Protein AF-A0A1H9CXR2-F1 (afdb_monomer_lite)

Organism: NCBI:txid1299341

Secondary structure (DSSP, 8-state):
-PPPPPPPP--SEEEEEETTEEEEEEEE-HHHHHHHHHHPPPTTSS-HHHHHHHHHHHHHHHHHHHTSGGGTTT--S-----TTS--HHHHHHHHHHHHHHHHHHTT---SSS----

InterPro domains:
  IPR046144 Protein of unknown function DUF6146 [PF19643] (17-112)

Radius of gyration: 13.78 Å; chains: 1; bounding box: 34×26×32 Å

pLDDT: mean 86.5, std 11.04, range [44.84, 97.06]

Foldseek 3Di:
DDFAADDQDDDLWDWDQDPVDRDIDTHRHPVLRVVCNVDPDTPPPDDQVRLLVVLVQLLVLLQVQCPPPVNCVLRPDRDPDDSPDCRDDVVSSSSSSVSLCSCVVVVHDSDDDHRDD

Sequence (117 aa):
MATENPEKMTSDTIRIANEELEYEVVIIDAGFTSWYNAYAKPRGYYSQSYLESRNRIWVTEWNARSRNPQYSDLYQLPIDYQFDINYGYEVNYMLYYYLVYFQLTNKQQLGGFTARI

Structure (mmCIF, N/C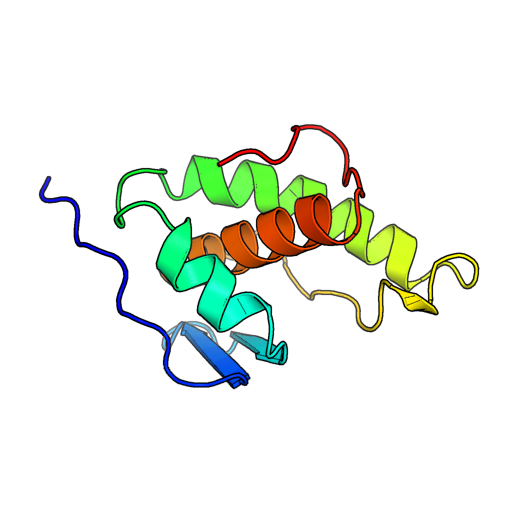A/C/O backbone):
data_AF-A0A1H9CXR2-F1
#
_entry.id   AF-A0A1H9CXR2-F1
#
loop_
_atom_site.group_PDB
_atom_site.id
_atom_site.type_symbol
_atom_site.label_atom_id
_atom_site.label_alt_id
_atom_site.label_comp_id
_atom_site.label_asym_id
_atom_site.label_entity_id
_atom_site.label_seq_id
_atom_site.pdbx_PDB_ins_code
_atom_site.Cartn_x
_atom_site.Cartn_y
_atom_site.Cartn_z
_atom_site.occupancy
_atom_site.B_iso_or_equiv
_atom_site.auth_seq_id
_atom_site.auth_comp_id
_atom_site.auth_asym_id
_atom_site.auth_atom_id
_atom_site.pdbx_PDB_model_num
ATOM 1 N N . MET A 1 1 ? -18.757 6.323 14.770 1.00 44.84 1 MET A N 1
ATOM 2 C CA . MET A 1 1 ? -18.321 4.956 14.417 1.00 44.84 1 MET A CA 1
ATOM 3 C C . MET A 1 1 ? -17.093 4.654 15.254 1.00 44.84 1 MET A C 1
ATOM 5 O O . MET A 1 1 ? -16.221 5.511 15.314 1.00 44.84 1 MET A O 1
ATOM 9 N N . ALA A 1 2 ? -17.085 3.543 15.991 1.00 51.16 2 ALA A N 1
ATOM 10 C CA . ALA A 1 2 ? -15.961 3.176 16.849 1.00 51.16 2 ALA A CA 1
ATOM 11 C C . ALA A 1 2 ? -14.788 2.717 15.974 1.00 51.16 2 ALA A C 1
ATOM 13 O O . ALA A 1 2 ? -14.972 1.890 15.087 1.00 51.16 2 ALA A O 1
ATOM 14 N N . THR A 1 3 ? -13.611 3.298 16.179 1.00 55.16 3 THR A N 1
ATOM 15 C CA . THR A 1 3 ? -12.372 2.846 15.541 1.00 55.16 3 THR A CA 1
ATOM 16 C C . THR A 1 3 ? -11.821 1.677 16.341 1.00 55.16 3 THR A C 1
ATOM 18 O O . THR A 1 3 ? -11.497 1.847 17.519 1.00 55.16 3 THR A O 1
ATOM 21 N N . GLU A 1 4 ? -11.719 0.506 15.726 1.00 74.56 4 GLU A N 1
ATOM 22 C CA . GLU A 1 4 ? -11.175 -0.686 16.375 1.00 74.56 4 GLU A CA 1
ATOM 23 C C . GLU A 1 4 ? -9.658 -0.708 16.232 1.00 74.56 4 GLU A C 1
ATOM 25 O O . GLU A 1 4 ? -9.108 -0.425 15.165 1.00 74.56 4 GLU A O 1
ATOM 30 N N . ASN A 1 5 ? -8.952 -1.003 17.320 1.00 74.69 5 ASN A N 1
ATOM 31 C CA . ASN A 1 5 ? -7.498 -1.073 17.273 1.00 74.69 5 ASN A CA 1
ATOM 32 C C . ASN A 1 5 ? -7.062 -2.236 16.363 1.00 74.69 5 ASN A C 1
ATOM 34 O O . ASN A 1 5 ? -7.769 -3.243 16.317 1.00 74.69 5 ASN A O 1
ATOM 38 N N . PRO A 1 6 ? -5.921 -2.144 15.652 1.00 76.12 6 PRO A N 1
ATOM 39 C CA . PRO A 1 6 ? -5.439 -3.269 14.872 1.00 76.12 6 PRO A CA 1
ATOM 40 C C . PRO A 1 6 ? -5.246 -4.492 15.751 1.00 76.12 6 PRO A C 1
ATOM 42 O O . PRO A 1 6 ? -4.613 -4.390 16.807 1.00 76.12 6 PRO A O 1
ATOM 45 N N . GLU A 1 7 ? -5.741 -5.647 15.306 1.00 78.25 7 GLU A N 1
ATOM 46 C CA . GLU A 1 7 ? -5.327 -6.901 15.920 1.00 78.25 7 GLU A CA 1
ATOM 47 C C . GLU A 1 7 ? -3.813 -7.052 15.782 1.00 78.25 7 GLU A C 1
ATOM 49 O O . GLU A 1 7 ? -3.232 -6.783 14.723 1.00 78.25 7 GLU A O 1
ATOM 54 N N . LYS A 1 8 ? -3.170 -7.449 16.884 1.00 79.75 8 LYS A N 1
ATOM 55 C CA . LYS A 1 8 ? -1.732 -7.690 16.884 1.00 79.75 8 LYS A CA 1
ATOM 56 C C . LYS A 1 8 ? -1.433 -8.928 16.059 1.00 79.75 8 LYS A C 1
ATOM 58 O O . LYS A 1 8 ? -1.936 -10.011 16.339 1.00 79.75 8 LYS A O 1
ATOM 63 N N . MET A 1 9 ? -0.541 -8.762 15.099 1.00 81.25 9 MET A N 1
ATOM 64 C CA . MET A 1 9 ? -0.043 -9.848 14.273 1.00 81.25 9 MET A CA 1
ATOM 65 C C . MET A 1 9 ? 1.014 -10.638 15.039 1.00 81.25 9 MET A C 1
ATOM 67 O O . MET A 1 9 ? 1.898 -10.051 15.667 1.00 81.25 9 MET A O 1
ATOM 71 N N . THR A 1 10 ? 0.915 -11.964 14.994 1.00 79.81 10 THR A N 1
ATOM 72 C CA . THR A 1 10 ? 1.786 -12.893 15.737 1.00 79.81 10 THR A CA 1
ATOM 73 C C . THR A 1 10 ? 2.515 -13.893 14.838 1.00 79.81 10 THR A C 1
ATOM 75 O O . THR A 1 10 ? 3.311 -14.682 15.337 1.00 79.81 10 THR A O 1
ATOM 78 N N . SER A 1 11 ? 2.259 -13.857 13.527 1.00 77.94 11 SER A N 1
ATOM 79 C CA . SER A 1 11 ? 2.811 -14.777 12.531 1.00 77.94 11 SER A CA 1
ATOM 80 C C . SER A 1 11 ? 3.506 -13.999 11.419 1.00 77.94 11 SER A C 1
ATOM 82 O O . SER A 1 11 ? 3.002 -12.962 10.994 1.00 77.94 11 SER A O 1
ATOM 84 N N . ASP A 1 12 ? 4.627 -14.517 10.921 1.00 77.75 12 ASP A N 1
ATOM 85 C CA . ASP A 1 12 ? 5.347 -13.967 9.761 1.00 77.75 12 ASP A CA 1
ATOM 86 C C . ASP A 1 12 ? 4.658 -14.310 8.433 1.00 77.75 12 ASP A C 1
ATOM 88 O O . ASP A 1 12 ? 4.951 -13.711 7.402 1.00 77.75 12 ASP A O 1
ATOM 92 N N . THR A 1 13 ? 3.740 -15.282 8.459 1.00 80.00 13 THR A N 1
ATOM 93 C CA . THR A 1 13 ? 2.813 -15.575 7.363 1.00 80.00 13 THR A CA 1
ATOM 94 C C . THR A 1 13 ? 1.425 -15.094 7.741 1.00 80.00 13 THR A C 1
ATOM 96 O O . THR A 1 13 ? 0.831 -15.577 8.709 1.00 80.00 13 THR A O 1
ATOM 99 N N . ILE A 1 14 ? 0.898 -14.161 6.967 1.00 75.19 14 ILE A N 1
ATOM 100 C CA . ILE A 1 14 ? -0.413 -13.569 7.178 1.00 75.19 14 ILE A CA 1
ATOM 101 C C . ILE A 1 14 ? -1.268 -13.947 5.985 1.00 75.19 14 ILE A C 1
ATOM 103 O O . ILE A 1 14 ? -0.933 -13.605 4.854 1.00 75.19 14 ILE A O 1
ATOM 107 N N . ARG A 1 15 ? -2.372 -14.638 6.261 1.00 74.56 15 ARG A N 1
ATOM 108 C CA . ARG A 1 15 ? -3.390 -14.984 5.272 1.00 74.56 15 ARG A CA 1
ATOM 109 C C . ARG A 1 15 ? -4.618 -14.138 5.561 1.00 74.56 15 ARG A C 1
ATOM 111 O O . ARG A 1 15 ? -5.178 -14.241 6.649 1.00 74.56 15 ARG A O 1
ATOM 118 N N . ILE A 1 16 ? -5.008 -13.297 4.612 1.00 68.75 16 ILE A N 1
ATOM 119 C CA . ILE A 1 16 ? -6.271 -12.562 4.673 1.00 68.75 16 ILE A CA 1
ATOM 120 C C . ILE A 1 16 ? -7.120 -13.043 3.515 1.00 68.75 16 ILE A C 1
ATOM 122 O O . ILE A 1 16 ? -6.787 -12.794 2.357 1.00 68.75 16 ILE A O 1
ATOM 126 N N . ALA A 1 17 ? -8.195 -13.742 3.844 1.00 62.78 17 ALA A N 1
ATOM 127 C CA . ALA A 1 17 ? -9.197 -14.163 2.886 1.00 62.78 17 ALA A CA 1
ATOM 128 C C . ALA A 1 17 ? -10.458 -13.323 3.083 1.00 62.78 17 ALA A C 1
ATOM 130 O O . ALA A 1 17 ? -10.794 -12.939 4.205 1.00 62.78 17 ALA A O 1
ATOM 131 N N . ASN A 1 18 ? -11.154 -13.046 1.988 1.00 66.75 18 ASN A N 1
ATOM 132 C CA . ASN A 1 18 ? -12.555 -12.671 2.059 1.00 66.75 18 ASN A CA 1
ATOM 133 C C . ASN A 1 18 ? -13.361 -13.971 1.929 1.00 66.75 18 ASN A C 1
ATOM 135 O O . AS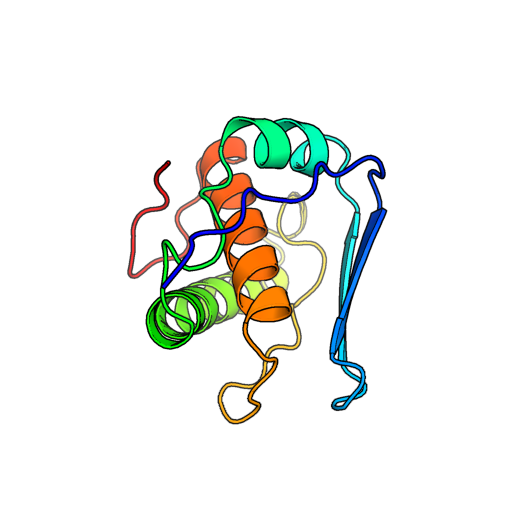N A 1 18 ? -13.264 -14.643 0.918 1.00 66.75 18 ASN A O 1
ATOM 139 N N . GLU A 1 19 ? -14.123 -14.376 2.942 1.00 60.81 19 GLU A N 1
ATOM 140 C CA . GLU A 1 19 ? -14.831 -15.668 2.890 1.00 60.81 19 GLU A CA 1
ATOM 141 C C . GLU A 1 19 ? -15.893 -15.735 1.772 1.00 60.81 19 GLU A C 1
ATOM 143 O O . GLU A 1 19 ? -16.255 -16.826 1.338 1.00 60.81 19 GLU A O 1
ATOM 148 N N . GLU A 1 20 ? -16.362 -14.586 1.266 1.00 65.38 20 GLU A N 1
ATOM 149 C CA . GLU A 1 20 ? -17.343 -14.503 0.172 1.00 65.38 20 GLU A CA 1
ATOM 150 C C . GLU A 1 20 ? -16.709 -14.540 -1.225 1.00 65.38 20 GLU A C 1
ATOM 152 O O . GLU A 1 20 ? -17.381 -14.833 -2.214 1.00 65.38 20 GLU A O 1
ATOM 157 N N . LEU A 1 21 ? -15.421 -14.220 -1.325 1.00 58.06 21 LEU A N 1
ATOM 158 C CA . LEU A 1 21 ? -14.689 -14.118 -2.579 1.00 58.06 21 LEU A CA 1
ATOM 159 C C . LEU A 1 21 ? -13.423 -14.943 -2.405 1.00 58.06 21 LEU A C 1
ATOM 161 O O . LEU A 1 21 ? -12.578 -14.531 -1.628 1.00 58.06 21 LEU A O 1
ATOM 165 N N . GLU A 1 22 ? -13.270 -16.060 -3.120 1.00 64.00 22 GLU A N 1
ATOM 166 C CA . GLU A 1 22 ? -12.191 -17.073 -2.996 1.00 64.00 22 GLU A CA 1
ATOM 167 C C . GLU A 1 22 ? -10.729 -16.559 -3.150 1.00 64.00 22 GLU A C 1
ATOM 169 O O . GLU A 1 22 ? -9.803 -17.327 -3.407 1.00 64.00 22 GLU A O 1
ATOM 174 N N . TYR A 1 23 ? -10.489 -15.259 -3.012 1.00 64.19 23 TYR A N 1
ATOM 175 C CA . TYR A 1 23 ? -9.208 -14.587 -3.069 1.00 64.19 23 TYR A CA 1
ATOM 176 C C . TYR A 1 23 ? -8.560 -14.460 -1.692 1.00 64.19 23 TYR A C 1
ATOM 178 O O . TYR A 1 23 ? -9.168 -14.058 -0.696 1.00 64.19 23 TYR A O 1
ATOM 186 N N . GLU A 1 24 ? -7.262 -14.732 -1.685 1.00 66.75 24 GLU A N 1
ATOM 187 C CA . GLU A 1 24 ? -6.415 -14.728 -0.507 1.00 66.75 24 GLU A CA 1
ATOM 188 C C . GLU A 1 24 ? -5.200 -13.833 -0.744 1.00 66.75 24 GLU A C 1
ATOM 190 O O . GLU A 1 24 ? -4.508 -13.949 -1.757 1.00 66.75 24 GLU A O 1
ATOM 195 N N . VAL A 1 25 ? -4.909 -12.956 0.215 1.00 70.12 25 VAL A N 1
ATOM 196 C CA . VAL A 1 25 ? -3.621 -12.270 0.297 1.00 70.12 25 VAL A CA 1
ATOM 197 C C . VAL A 1 25 ? -2.748 -13.027 1.283 1.00 70.12 25 VAL A C 1
ATOM 199 O O . VAL A 1 25 ? -3.057 -13.079 2.475 1.00 70.12 25 VAL A O 1
ATOM 202 N N . VAL A 1 26 ? -1.645 -13.584 0.781 1.00 76.62 26 VAL A N 1
ATOM 203 C CA . VAL A 1 26 ? -0.599 -14.204 1.599 1.00 76.62 26 VAL A CA 1
ATOM 204 C C . VAL A 1 26 ? 0.609 -13.291 1.630 1.00 76.62 26 VAL A C 1
ATOM 206 O O . VAL A 1 26 ? 1.257 -13.068 0.610 1.00 76.62 26 VAL A O 1
ATOM 209 N N . ILE A 1 27 ? 0.924 -12.776 2.810 1.00 78.56 27 ILE A N 1
ATOM 210 C CA . ILE A 1 27 ? 2.144 -12.009 3.049 1.00 78.56 27 ILE A CA 1
ATOM 211 C C . ILE A 1 27 ? 3.075 -12.884 3.876 1.00 78.56 27 ILE A C 1
ATOM 213 O O . ILE A 1 27 ? 2.696 -13.312 4.962 1.00 78.56 27 ILE A O 1
ATOM 217 N N . ILE A 1 28 ? 4.277 -13.146 3.364 1.00 77.12 28 ILE A N 1
ATOM 218 C CA . ILE A 1 28 ? 5.332 -13.882 4.069 1.00 77.12 28 ILE A CA 1
ATOM 219 C C . ILE A 1 28 ? 6.508 -12.927 4.237 1.00 77.12 28 ILE A C 1
ATOM 221 O O . ILE A 1 28 ? 7.327 -12.780 3.332 1.00 77.12 28 ILE A O 1
ATOM 225 N N . ASP A 1 29 ? 6.557 -12.233 5.370 1.00 79.12 29 ASP A N 1
ATOM 226 C CA . ASP A 1 29 ? 7.607 -11.258 5.662 1.00 79.12 29 ASP A CA 1
ATOM 227 C C . ASP A 1 29 ? 7.759 -11.064 7.179 1.00 79.12 29 ASP A C 1
ATOM 229 O O . ASP A 1 29 ? 6.891 -10.496 7.846 1.00 79.12 29 ASP A O 1
ATOM 233 N N . ALA A 1 30 ? 8.891 -11.518 7.726 1.00 79.69 30 ALA A N 1
ATOM 234 C CA . ALA A 1 30 ? 9.176 -11.447 9.161 1.00 79.69 30 ALA A CA 1
ATOM 235 C C . ALA A 1 30 ? 9.334 -10.005 9.686 1.00 79.69 30 ALA A C 1
ATOM 237 O O . ALA A 1 30 ? 9.129 -9.728 10.871 1.00 79.69 30 ALA A O 1
ATOM 238 N N . GLY A 1 31 ? 9.690 -9.056 8.816 1.00 88.88 31 GLY A N 1
ATOM 239 C CA . GLY A 1 31 ? 9.784 -7.644 9.171 1.00 88.88 31 GLY A CA 1
ATOM 240 C C . GLY A 1 31 ? 8.421 -6.955 9.189 1.00 88.88 31 GLY A C 1
ATOM 241 O O . GLY A 1 31 ? 8.200 -6.048 10.001 1.00 88.88 31 GLY A O 1
ATOM 242 N N . PHE A 1 32 ? 7.494 -7.401 8.338 1.00 92.19 32 PHE A N 1
ATOM 243 C CA . PHE A 1 32 ? 6.179 -6.784 8.206 1.00 92.19 32 PHE A CA 1
ATOM 244 C C . PHE A 1 32 ? 5.360 -6.870 9.494 1.00 92.19 32 PHE A C 1
ATOM 246 O O . PHE A 1 32 ? 4.820 -5.857 9.924 1.00 92.19 32 PHE A O 1
ATOM 253 N N . THR A 1 33 ? 5.316 -8.026 10.157 1.00 90.12 33 THR A N 1
ATOM 254 C CA . THR A 1 33 ? 4.520 -8.235 11.380 1.00 90.12 33 THR A CA 1
ATOM 255 C C . THR A 1 33 ? 4.880 -7.252 12.495 1.00 90.12 33 THR A C 1
ATOM 257 O O . THR A 1 33 ? 4.012 -6.584 13.065 1.00 90.12 33 THR A O 1
ATOM 260 N N . SER A 1 34 ? 6.176 -7.097 12.775 1.00 90.88 34 SER A N 1
ATOM 261 C CA . SER A 1 34 ? 6.655 -6.151 13.790 1.00 90.88 34 SER A CA 1
ATOM 262 C C . SER A 1 34 ? 6.394 -4.699 13.390 1.00 90.88 34 SER A C 1
ATOM 264 O O . SER A 1 34 ? 5.951 -3.899 14.215 1.00 90.88 34 SER A O 1
ATOM 266 N N . TRP A 1 35 ? 6.634 -4.356 12.121 1.00 94.00 35 TRP A N 1
ATOM 267 C CA . TRP A 1 35 ? 6.394 -3.011 11.606 1.00 94.00 35 TRP A CA 1
ATOM 268 C C . TRP A 1 35 ? 4.903 -2.650 11.653 1.00 94.00 35 TRP A C 1
ATOM 270 O O . TRP A 1 35 ? 4.522 -1.593 12.152 1.00 94.00 35 TRP A O 1
ATOM 280 N N . TYR A 1 36 ? 4.037 -3.556 11.215 1.00 93.56 36 TYR A N 1
ATOM 281 C CA . TYR A 1 36 ? 2.596 -3.373 11.224 1.00 93.56 36 TYR A CA 1
ATOM 282 C C . TYR A 1 36 ? 2.090 -3.090 12.640 1.00 93.56 36 TYR A C 1
ATOM 284 O O . TYR A 1 36 ? 1.412 -2.089 12.860 1.00 93.56 36 TYR A O 1
ATOM 292 N N . ASN A 1 37 ? 2.494 -3.899 13.621 1.00 91.12 37 ASN A N 1
ATOM 293 C CA . ASN A 1 37 ? 2.092 -3.713 15.016 1.00 91.12 37 ASN A CA 1
ATOM 294 C C . ASN A 1 37 ? 2.515 -2.350 15.599 1.00 91.12 37 ASN A C 1
ATOM 296 O O . ASN A 1 37 ? 1.894 -1.878 16.550 1.00 91.12 37 ASN A O 1
ATOM 300 N N . ALA A 1 38 ? 3.563 -1.726 15.052 1.00 92.56 38 ALA A N 1
ATOM 301 C CA . ALA A 1 38 ? 4.064 -0.429 15.496 1.00 92.56 38 ALA A CA 1
ATOM 302 C C . ALA A 1 38 ? 3.400 0.765 14.785 1.00 92.56 38 ALA A C 1
ATOM 304 O O . ALA A 1 38 ? 3.245 1.824 15.395 1.00 92.56 38 ALA A O 1
ATOM 305 N N . TYR A 1 39 ? 3.022 0.620 13.509 1.00 94.38 39 TYR A N 1
ATOM 306 C CA . TYR A 1 39 ? 2.633 1.753 12.654 1.00 94.38 39 TYR A CA 1
ATOM 307 C C . TYR A 1 39 ? 1.199 1.692 12.108 1.00 94.38 39 TYR A C 1
ATOM 309 O O . TYR A 1 39 ? 0.688 2.707 11.619 1.00 94.38 39 TYR A O 1
ATOM 317 N N . ALA A 1 40 ? 0.532 0.538 12.183 1.00 93.75 40 ALA A N 1
ATOM 318 C CA . ALA A 1 40 ? -0.841 0.378 11.725 1.00 93.75 40 ALA A CA 1
ATOM 319 C C . ALA A 1 40 ? -1.795 1.304 12.496 1.00 93.75 40 ALA A C 1
ATOM 321 O O . ALA A 1 40 ? -1.775 1.375 13.725 1.00 93.75 40 ALA A O 1
ATOM 322 N N . LYS A 1 41 ? -2.641 2.036 11.767 1.00 94.88 41 LYS A N 1
ATOM 323 C CA . LYS A 1 41 ? -3.681 2.879 12.367 1.00 94.88 41 LYS A CA 1
ATOM 324 C C . LYS A 1 41 ? -4.893 2.014 12.710 1.00 94.88 41 LYS A C 1
ATOM 326 O O . LYS A 1 41 ? -5.111 1.007 12.056 1.00 94.88 41 LYS A O 1
ATOM 331 N N . PRO A 1 42 ? -5.730 2.406 13.677 1.00 93.62 42 PRO A N 1
ATOM 332 C CA . PRO A 1 42 ? -6.993 1.720 13.930 1.00 93.62 42 PRO A CA 1
ATOM 333 C C . PRO A 1 42 ? -7.829 1.516 12.659 1.00 93.62 42 PRO A C 1
ATOM 335 O O . PRO A 1 42 ? -7.830 2.359 11.754 1.00 93.62 42 PRO A O 1
ATOM 338 N N . ARG A 1 43 ? -8.575 0.410 12.606 1.00 90.94 43 ARG A N 1
ATOM 339 C CA . ARG A 1 43 ? -9.589 0.185 11.575 1.00 90.94 43 ARG A CA 1
ATOM 340 C C . ARG A 1 43 ? -10.580 1.347 11.575 1.00 90.94 43 ARG A C 1
ATOM 342 O O . ARG A 1 43 ? -10.871 1.957 12.605 1.00 90.94 43 ARG A O 1
ATOM 349 N N . GLY A 1 44 ? -11.057 1.688 10.385 1.00 91.94 44 GLY A N 1
ATOM 350 C CA . GLY A 1 44 ? -11.903 2.855 10.148 1.00 91.94 44 GLY A CA 1
ATOM 351 C C . GLY A 1 44 ? -11.151 4.188 10.059 1.00 91.94 44 GLY A C 1
ATOM 352 O O . GLY A 1 44 ? -11.766 5.178 9.675 1.00 91.94 44 GLY A O 1
ATOM 353 N N . TYR A 1 45 ? -9.840 4.241 10.346 1.00 95.06 45 TYR A N 1
ATOM 354 C CA . TYR A 1 45 ? -9.047 5.465 10.148 1.00 95.06 45 TYR A CA 1
ATOM 355 C C . TYR A 1 45 ? -8.998 5.876 8.669 1.00 95.06 45 TYR A C 1
ATOM 357 O O . TYR A 1 45 ? -9.210 7.036 8.321 1.00 95.06 45 TYR A O 1
ATOM 365 N N . TYR A 1 46 ? -8.751 4.904 7.791 1.00 95.81 46 TYR A N 1
ATOM 366 C CA . TYR A 1 46 ? -8.897 5.056 6.348 1.00 95.81 46 TYR A CA 1
ATOM 367 C C . TYR A 1 46 ? -10.197 4.403 5.897 1.00 95.81 46 TYR A C 1
ATOM 369 O O . TYR A 1 46 ? -10.532 3.323 6.382 1.00 95.81 46 TYR A O 1
ATOM 377 N N . SER A 1 47 ? -10.907 5.034 4.958 1.00 96.69 47 SER A N 1
ATOM 378 C CA . SER A 1 47 ? -12.069 4.427 4.303 1.00 96.69 47 SER A CA 1
ATOM 379 C C . SER A 1 47 ? -11.632 3.370 3.285 1.00 96.69 47 SER A C 1
ATOM 381 O O . SER A 1 47 ? -10.522 3.431 2.757 1.00 96.69 47 SER A O 1
ATOM 383 N N . GLN A 1 48 ? -12.518 2.430 2.949 1.00 94.56 48 GLN A N 1
ATOM 384 C CA . GLN A 1 48 ? -12.231 1.423 1.921 1.00 94.56 48 GLN A CA 1
ATOM 385 C C . GLN A 1 48 ? -11.825 2.070 0.584 1.00 94.56 48 GLN A C 1
ATOM 387 O O . GLN A 1 48 ? -10.761 1.771 0.055 1.00 94.56 48 GLN A O 1
ATOM 392 N N . SER A 1 49 ? -12.605 3.044 0.104 1.00 95.75 49 SER A N 1
ATOM 393 C CA . SER A 1 49 ? -12.303 3.787 -1.134 1.00 95.75 49 SER A CA 1
ATOM 394 C C . SER A 1 49 ? -10.922 4.464 -1.135 1.00 95.75 49 SER A C 1
ATOM 396 O O . SER A 1 49 ? -10.251 4.520 -2.168 1.00 95.75 49 SER A O 1
ATOM 398 N N . TYR A 1 50 ? -10.461 4.959 0.021 1.00 96.75 50 TYR A N 1
ATOM 399 C CA . TYR A 1 50 ? -9.128 5.542 0.174 1.00 96.75 50 TYR A CA 1
ATOM 400 C C . TYR A 1 50 ? -8.029 4.491 -0.023 1.00 96.75 50 TYR A C 1
ATOM 402 O O . TYR A 1 50 ? -7.010 4.786 -0.660 1.00 96.75 50 TYR A O 1
ATOM 410 N N . LEU A 1 51 ? -8.229 3.300 0.550 1.00 96.56 51 LEU A N 1
ATOM 411 C CA . LEU A 1 51 ? -7.294 2.178 0.480 1.00 96.56 51 LEU A CA 1
ATOM 412 C C . LEU A 1 51 ? -7.238 1.633 -0.949 1.00 96.56 51 LEU A C 1
ATOM 414 O O . LEU A 1 51 ? -6.159 1.572 -1.532 1.00 96.56 51 LEU A O 1
ATOM 418 N N . GLU A 1 52 ? -8.396 1.363 -1.555 1.00 95.69 52 GLU A N 1
ATOM 419 C CA . GLU A 1 52 ? -8.518 0.894 -2.940 1.00 95.69 52 GLU A CA 1
ATOM 420 C C . GLU A 1 52 ? -7.831 1.841 -3.923 1.00 95.69 52 GLU A C 1
ATOM 422 O O . GLU A 1 52 ? -7.030 1.409 -4.748 1.00 95.69 52 GLU A O 1
ATOM 427 N N . SER A 1 53 ? -8.072 3.150 -3.802 1.00 96.06 53 SER A N 1
ATOM 428 C CA . SER A 1 53 ? -7.472 4.145 -4.701 1.00 96.06 53 SER A CA 1
ATOM 429 C C . SER A 1 53 ? -5.939 4.098 -4.698 1.00 96.06 53 SER A C 1
ATOM 431 O O . SER A 1 53 ? -5.315 4.345 -5.728 1.00 96.06 53 SER A O 1
ATOM 433 N N . ARG A 1 54 ? -5.317 3.774 -3.558 1.00 97.00 54 ARG A N 1
ATOM 434 C CA . ARG A 1 54 ? -3.854 3.653 -3.437 1.00 97.00 54 ARG A CA 1
ATOM 435 C C . ARG A 1 54 ? -3.360 2.294 -3.880 1.00 97.00 54 ARG A C 1
ATOM 437 O O . ARG A 1 54 ? -2.420 2.231 -4.667 1.00 97.00 54 ARG A O 1
ATOM 444 N N . ASN A 1 55 ? -4.026 1.237 -3.423 1.00 96.06 55 ASN A N 1
ATOM 445 C CA . ASN A 1 55 ? -3.700 -0.134 -3.784 1.00 96.06 55 ASN A CA 1
ATOM 446 C C . ASN A 1 55 ? -3.700 -0.298 -5.302 1.00 96.06 55 ASN A C 1
ATOM 448 O O . ASN A 1 55 ? -2.725 -0.801 -5.837 1.00 96.06 55 ASN A O 1
ATOM 452 N N . ARG A 1 56 ? -4.701 0.234 -6.016 1.00 95.81 56 ARG A N 1
ATOM 453 C CA . ARG A 1 56 ? -4.757 0.188 -7.488 1.00 95.81 56 ARG A CA 1
ATOM 454 C C . ARG A 1 56 ? -3.490 0.739 -8.148 1.00 95.81 56 ARG A C 1
ATOM 456 O O . ARG A 1 56 ? -2.903 0.076 -9.002 1.00 95.81 56 ARG A O 1
ATOM 463 N N . ILE A 1 57 ? -3.044 1.929 -7.740 1.00 96.69 57 ILE A N 1
ATOM 464 C CA . ILE A 1 57 ? -1.845 2.565 -8.309 1.00 96.69 57 ILE A CA 1
ATOM 465 C C . ILE A 1 57 ? -0.593 1.761 -7.950 1.00 96.69 57 ILE A C 1
ATOM 467 O O . ILE A 1 57 ? 0.199 1.414 -8.824 1.00 96.69 57 ILE A O 1
ATOM 471 N N . TRP A 1 58 ? -0.429 1.433 -6.672 1.00 97.06 58 TRP A N 1
ATOM 472 C CA . TRP A 1 58 ? 0.779 0.786 -6.175 1.00 97.06 58 TRP A CA 1
ATOM 473 C C . TRP A 1 58 ? 0.930 -0.662 -6.647 1.00 97.06 58 TRP A C 1
ATOM 475 O O . TRP A 1 58 ? 2.037 -1.061 -6.992 1.00 97.06 58 TRP A O 1
ATOM 485 N N . VAL A 1 59 ? -0.162 -1.425 -6.733 1.00 95.44 59 VAL A N 1
ATOM 486 C CA . VAL A 1 59 ? -0.192 -2.766 -7.339 1.00 95.44 59 VAL A CA 1
ATOM 487 C C . VAL A 1 59 ? 0.175 -2.683 -8.816 1.00 95.44 59 VAL A C 1
ATOM 489 O O . VAL A 1 59 ? 0.952 -3.507 -9.289 1.00 95.44 59 VAL A O 1
ATOM 492 N N . THR A 1 60 ? -0.347 -1.699 -9.557 1.00 95.56 60 THR A N 1
ATOM 493 C CA . THR A 1 60 ? -0.018 -1.543 -10.985 1.00 95.56 60 THR A CA 1
ATOM 494 C C . THR A 1 60 ? 1.488 -1.394 -11.181 1.00 95.56 60 THR A C 1
ATOM 496 O O . THR A 1 60 ? 2.084 -2.118 -11.981 1.00 95.56 60 THR A O 1
ATOM 499 N N . GLU A 1 61 ? 2.109 -0.497 -10.413 1.00 95.75 61 GLU A N 1
ATOM 500 C CA . GLU A 1 61 ? 3.548 -0.247 -10.483 1.00 95.75 61 GLU A CA 1
ATOM 501 C C . GLU A 1 61 ? 4.366 -1.437 -9.963 1.00 95.75 61 GLU A C 1
ATOM 503 O O . GLU A 1 61 ? 5.343 -1.836 -10.596 1.00 95.75 61 GLU A O 1
ATOM 508 N N . TRP A 1 62 ? 3.946 -2.060 -8.857 1.00 95.00 62 TRP A N 1
ATOM 509 C CA . TRP A 1 62 ? 4.545 -3.298 -8.353 1.00 95.00 62 TRP A CA 1
ATOM 510 C C . TRP A 1 62 ? 4.574 -4.373 -9.437 1.00 95.00 62 TRP A C 1
ATOM 512 O O . TRP A 1 62 ? 5.622 -4.940 -9.738 1.00 95.00 62 TRP A O 1
ATOM 522 N N . ASN A 1 63 ? 3.430 -4.620 -10.075 1.00 93.62 63 ASN A N 1
ATOM 523 C CA . ASN A 1 63 ? 3.287 -5.635 -11.107 1.00 93.62 63 ASN A CA 1
ATOM 524 C C . ASN A 1 63 ? 4.136 -5.304 -12.337 1.00 93.62 63 ASN A C 1
ATOM 526 O O . ASN A 1 63 ? 4.750 -6.203 -12.912 1.00 93.62 63 ASN A O 1
ATOM 530 N N . ALA A 1 64 ? 4.221 -4.029 -12.726 1.00 93.88 64 ALA A N 1
ATOM 531 C CA . ALA A 1 64 ? 5.118 -3.589 -13.789 1.00 93.88 64 ALA A CA 1
ATOM 532 C C . ALA A 1 64 ? 6.591 -3.891 -13.460 1.00 93.88 64 ALA A C 1
ATOM 534 O O . ALA A 1 64 ? 7.306 -4.409 -14.318 1.00 93.88 64 ALA A O 1
ATOM 535 N N . ARG A 1 65 ? 7.022 -3.644 -12.216 1.00 94.06 65 ARG A N 1
ATOM 536 C CA . ARG A 1 65 ? 8.398 -3.902 -11.759 1.00 94.06 65 ARG A CA 1
ATOM 537 C C . ARG A 1 65 ? 8.705 -5.383 -11.568 1.00 94.06 65 ARG A C 1
ATOM 539 O O . ARG A 1 65 ? 9.772 -5.809 -11.983 1.00 94.06 65 ARG A O 1
ATOM 546 N N . SER A 1 66 ? 7.768 -6.177 -11.051 1.00 91.25 66 SER A N 1
ATOM 547 C CA . SER A 1 66 ? 7.930 -7.635 -10.888 1.00 91.25 66 SER A CA 1
ATOM 548 C C . SER A 1 66 ? 8.200 -8.362 -12.209 1.00 91.25 66 SER A C 1
ATOM 550 O O . SER A 1 66 ? 8.907 -9.362 -12.248 1.00 91.25 66 SER A O 1
ATOM 552 N N . ARG A 1 67 ? 7.677 -7.832 -13.323 1.00 91.12 67 ARG A N 1
ATOM 553 C CA . ARG A 1 67 ? 7.907 -8.368 -14.672 1.00 91.12 67 ARG A CA 1
ATOM 554 C C . ARG A 1 67 ? 9.183 -7.848 -15.325 1.00 91.12 67 ARG A C 1
ATOM 556 O O . ARG A 1 67 ? 9.536 -8.311 -16.406 1.00 91.12 67 ARG A O 1
ATOM 563 N N . ASN A 1 68 ? 9.846 -6.871 -14.716 1.00 90.44 68 ASN A N 1
ATOM 564 C CA . ASN A 1 68 ? 11.079 -6.308 -15.231 1.00 90.44 68 ASN A CA 1
ATOM 565 C C . ASN A 1 68 ? 12.275 -6.980 -14.528 1.00 90.44 68 ASN A C 1
ATOM 567 O O . ASN A 1 68 ? 12.462 -6.777 -13.326 1.00 90.44 68 ASN A O 1
ATOM 571 N N . PRO A 1 69 ? 13.125 -7.721 -15.264 1.00 86.38 69 PRO A N 1
ATOM 572 C CA . PRO A 1 69 ? 14.279 -8.417 -14.693 1.00 86.38 69 PRO A CA 1
ATOM 573 C C . PRO A 1 69 ? 15.260 -7.515 -13.935 1.00 86.38 69 PRO A C 1
ATOM 575 O O . PRO A 1 69 ? 15.986 -7.995 -13.079 1.00 86.38 69 PRO A O 1
ATOM 578 N N . GLN A 1 70 ? 15.288 -6.208 -14.211 1.00 87.75 70 GLN A N 1
ATOM 579 C CA . GLN A 1 70 ? 16.145 -5.268 -13.484 1.00 87.75 70 GLN A CA 1
ATOM 580 C C . GLN A 1 70 ? 15.743 -5.104 -12.007 1.00 87.75 70 GLN A C 1
ATOM 582 O O . GLN A 1 70 ? 16.555 -4.663 -11.196 1.00 87.75 70 GLN A O 1
ATOM 587 N N . TYR A 1 71 ? 14.498 -5.433 -11.657 1.00 84.00 71 TYR A N 1
ATOM 588 C CA . TYR A 1 71 ? 13.942 -5.255 -10.316 1.00 84.00 71 TYR A CA 1
ATOM 589 C C . TYR A 1 71 ? 13.567 -6.587 -9.641 1.00 84.00 71 TYR A C 1
ATOM 591 O O . TYR A 1 71 ? 12.958 -6.571 -8.569 1.00 84.00 71 TYR A O 1
ATOM 599 N N . SER A 1 72 ? 13.932 -7.733 -10.226 1.00 76.75 72 SER A N 1
ATOM 600 C CA . SER A 1 72 ? 13.514 -9.066 -9.756 1.00 76.75 72 SER A CA 1
ATOM 601 C C . SER A 1 72 ? 13.896 -9.369 -8.306 1.00 76.75 72 SER A C 1
ATOM 603 O O . SER A 1 72 ? 13.209 -10.136 -7.640 1.00 76.75 72 SER A O 1
ATOM 605 N N . ASP A 1 73 ? 14.962 -8.746 -7.801 1.00 81.94 73 ASP A N 1
ATOM 606 C CA . ASP A 1 73 ? 15.484 -9.004 -6.455 1.00 81.94 73 ASP A CA 1
ATOM 607 C C . ASP A 1 73 ? 14.556 -8.475 -5.348 1.00 81.94 73 ASP A C 1
ATOM 609 O O . ASP A 1 73 ? 14.539 -9.010 -4.241 1.00 81.94 73 ASP A O 1
ATOM 613 N N . LEU A 1 74 ? 13.777 -7.424 -5.643 1.00 85.50 74 LEU A N 1
ATOM 614 C CA . LEU A 1 74 ? 12.860 -6.786 -4.690 1.00 85.50 74 LEU A CA 1
ATOM 615 C C . LEU A 1 74 ? 11.390 -7.132 -4.954 1.00 85.50 74 LEU A C 1
ATOM 617 O O . LEU A 1 74 ? 10.595 -7.165 -4.018 1.00 85.50 74 LEU A O 1
ATOM 621 N N . TYR A 1 75 ? 11.019 -7.370 -6.213 1.00 87.19 75 TYR A N 1
ATOM 622 C CA . TYR A 1 75 ? 9.636 -7.610 -6.628 1.00 87.19 75 TYR A CA 1
ATOM 623 C C . TYR A 1 75 ? 9.493 -9.062 -7.081 1.00 87.19 75 TYR A C 1
ATOM 625 O O . TYR A 1 75 ? 9.672 -9.371 -8.255 1.00 87.19 75 TYR A O 1
ATOM 633 N N . GLN A 1 76 ? 9.188 -9.953 -6.135 1.00 78.12 76 GLN A N 1
ATOM 634 C CA . GLN A 1 76 ? 9.216 -11.398 -6.381 1.00 78.12 76 GLN A CA 1
ATOM 635 C C . GLN A 1 76 ? 8.046 -11.881 -7.245 1.00 78.12 76 GLN A C 1
ATOM 637 O O . GLN A 1 76 ? 8.250 -12.448 -8.315 1.00 78.12 76 GLN A O 1
ATOM 642 N N . LEU A 1 77 ? 6.815 -11.674 -6.771 1.00 84.75 77 LEU A N 1
ATOM 643 C CA . LEU A 1 77 ? 5.604 -12.175 -7.418 1.00 84.75 77 LEU A CA 1
ATOM 644 C C . LEU A 1 77 ? 4.636 -11.029 -7.720 1.00 84.75 77 LEU A C 1
ATOM 646 O O . LEU A 1 77 ? 4.523 -10.098 -6.914 1.00 84.75 77 LEU A O 1
ATOM 650 N N . PRO A 1 78 ? 3.932 -11.075 -8.865 1.00 88.12 78 PRO A N 1
ATOM 651 C CA . PRO A 1 78 ? 2.855 -10.141 -9.133 1.00 88.12 78 PRO A CA 1
ATOM 652 C C . PRO A 1 78 ? 1.700 -10.361 -8.148 1.00 88.12 78 PRO A C 1
ATOM 654 O O . PRO A 1 78 ? 1.444 -11.473 -7.692 1.00 88.12 78 PRO A O 1
ATOM 657 N N . ILE A 1 79 ? 0.989 -9.281 -7.854 1.00 90.06 79 ILE A N 1
ATOM 658 C CA . ILE A 1 79 ? -0.202 -9.254 -7.012 1.00 90.06 79 ILE A CA 1
ATOM 659 C C . ILE A 1 79 ? -1.417 -9.298 -7.941 1.00 90.06 79 ILE A C 1
ATOM 661 O O . ILE A 1 79 ? -1.624 -8.373 -8.733 1.00 90.06 79 ILE A O 1
ATOM 665 N N . ASP A 1 80 ? -2.217 -10.358 -7.851 1.00 89.38 80 ASP A N 1
ATOM 666 C CA . ASP A 1 80 ? -3.467 -10.475 -8.605 1.00 89.38 80 ASP A CA 1
ATOM 667 C C . ASP A 1 80 ? -4.582 -9.684 -7.909 1.00 89.38 80 ASP A C 1
ATOM 669 O O . ASP A 1 80 ? -5.297 -10.184 -7.044 1.00 89.38 80 ASP A O 1
ATOM 673 N N . TYR A 1 81 ? -4.667 -8.397 -8.235 1.00 90.31 81 TYR A N 1
ATOM 674 C CA . TYR A 1 81 ? -5.651 -7.477 -7.676 1.00 90.31 81 TYR A CA 1
ATOM 675 C C . TYR A 1 81 ? -6.435 -6.823 -8.815 1.00 90.31 81 TYR A C 1
ATOM 677 O O . TYR A 1 81 ? -5.920 -5.972 -9.546 1.00 90.31 81 TYR A O 1
ATOM 685 N N . GLN A 1 82 ? -7.689 -7.241 -8.960 1.00 89.69 82 GLN A N 1
ATOM 686 C CA . GLN A 1 82 ? -8.611 -6.806 -10.002 1.00 89.69 82 GLN A CA 1
ATOM 687 C C . GLN A 1 82 ? -9.427 -5.604 -9.522 1.00 89.69 82 GLN A C 1
ATOM 689 O O . GLN A 1 82 ? -9.968 -5.587 -8.420 1.00 89.69 82 GLN A O 1
ATOM 694 N N . PHE A 1 83 ? -9.502 -4.549 -10.332 1.00 87.94 83 PHE A N 1
ATOM 695 C CA . PHE A 1 83 ? -10.048 -3.263 -9.878 1.00 87.94 83 PHE A CA 1
ATOM 696 C C . PHE A 1 83 ? -11.576 -3.237 -9.772 1.00 87.94 83 PHE A C 1
ATOM 698 O O . PHE A 1 83 ? -12.125 -2.348 -9.124 1.00 87.94 83 PHE A O 1
ATOM 705 N N . ASP A 1 84 ? -12.248 -4.178 -10.419 1.00 89.38 84 ASP A N 1
ATOM 706 C CA . ASP A 1 8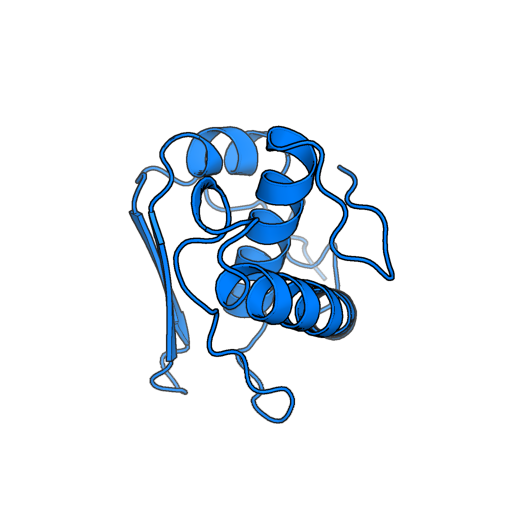4 ? -13.693 -4.383 -10.421 1.00 89.38 84 ASP A CA 1
ATOM 707 C C . ASP A 1 84 ? -14.174 -5.316 -9.298 1.00 89.38 84 ASP A C 1
ATOM 709 O O . ASP A 1 84 ? -15.371 -5.362 -9.017 1.00 89.38 84 ASP A O 1
ATOM 713 N N . ILE A 1 85 ? -13.254 -5.990 -8.601 1.00 88.38 85 ILE A N 1
ATOM 714 C CA . ILE A 1 85 ? -13.573 -6.849 -7.460 1.00 88.38 85 ILE A CA 1
ATOM 715 C C . ILE A 1 85 ? -13.542 -6.044 -6.158 1.00 88.38 85 ILE A C 1
ATOM 717 O O . ILE A 1 85 ? -12.568 -5.363 -5.827 1.00 88.38 85 ILE A O 1
ATOM 721 N N . ASN A 1 86 ? -14.613 -6.162 -5.373 1.00 89.56 86 ASN A N 1
ATOM 722 C CA . ASN A 1 86 ? -14.670 -5.626 -4.019 1.00 89.56 86 ASN A CA 1
ATOM 723 C C . ASN A 1 86 ? -14.119 -6.648 -3.019 1.00 89.56 86 ASN A C 1
ATOM 725 O O . ASN A 1 86 ? -14.874 -7.390 -2.404 1.00 89.56 86 ASN A O 1
ATOM 729 N N . TYR A 1 87 ? -12.807 -6.639 -2.802 1.00 86.69 87 TYR A N 1
ATOM 730 C CA . TYR A 1 87 ? -12.155 -7.521 -1.828 1.00 86.69 87 TYR A CA 1
ATOM 731 C C . TYR A 1 87 ? -12.542 -7.255 -0.361 1.00 86.69 87 TYR A C 1
ATOM 733 O O . TYR A 1 87 ? -12.153 -8.015 0.523 1.00 86.69 87 TYR A O 1
ATOM 741 N N . GLY A 1 88 ? -13.304 -6.197 -0.081 1.00 90.25 88 GLY A N 1
ATOM 742 C CA . GLY A 1 88 ? -13.676 -5.793 1.268 1.00 90.25 88 GLY A CA 1
ATOM 743 C C . GLY A 1 88 ? -12.593 -4.982 1.978 1.00 90.25 88 GLY A C 1
ATOM 744 O O . GLY A 1 88 ? -11.496 -4.735 1.462 1.00 90.25 88 GLY A O 1
ATOM 745 N N . TYR A 1 89 ? -12.932 -4.517 3.179 1.00 91.50 89 TYR A N 1
ATOM 746 C CA . TYR A 1 89 ? -12.089 -3.601 3.938 1.00 91.50 89 TYR A CA 1
ATOM 747 C C . TYR A 1 89 ? -10.771 -4.239 4.381 1.00 91.50 89 TYR A C 1
ATOM 749 O O . TYR A 1 89 ? -9.714 -3.675 4.112 1.00 91.50 89 TYR A O 1
ATOM 757 N N . GLU A 1 90 ? -10.822 -5.412 5.016 1.00 89.06 90 GLU A N 1
ATOM 758 C CA . GLU A 1 90 ? -9.648 -6.038 5.639 1.00 89.06 90 GLU A CA 1
ATOM 759 C C . GLU A 1 90 ? -8.560 -6.388 4.619 1.00 89.06 90 GLU A C 1
ATOM 761 O O . GLU A 1 90 ? -7.388 -6.080 4.837 1.00 89.06 90 GLU A O 1
ATOM 766 N N . VAL A 1 91 ? -8.936 -6.928 3.455 1.00 89.75 91 VAL A N 1
ATOM 767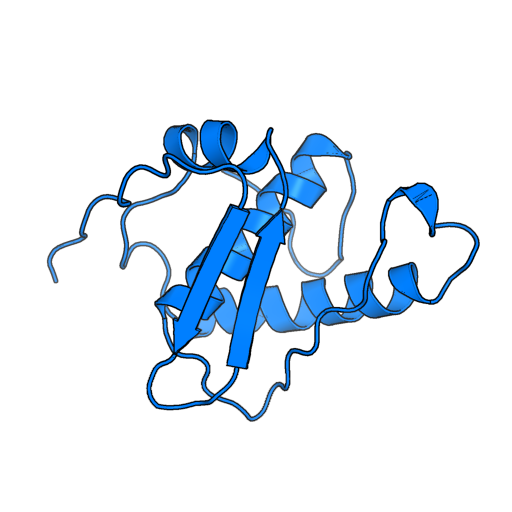 C CA . VAL A 1 91 ? -7.982 -7.222 2.373 1.00 89.75 91 VAL A CA 1
ATOM 768 C C . VAL A 1 91 ? -7.304 -5.941 1.889 1.00 89.75 91 VAL A C 1
ATOM 770 O O . VAL A 1 91 ? -6.076 -5.864 1.830 1.00 89.75 91 VAL A O 1
ATOM 773 N N . ASN A 1 92 ? -8.090 -4.902 1.590 1.00 93.31 92 ASN A N 1
ATOM 774 C CA . ASN A 1 92 ? -7.547 -3.625 1.132 1.00 93.31 92 ASN A CA 1
ATOM 775 C C . ASN A 1 92 ? -6.671 -2.954 2.193 1.00 93.31 92 ASN A C 1
ATOM 777 O O . ASN A 1 92 ? -5.642 -2.363 1.864 1.00 93.31 92 ASN A O 1
ATOM 781 N N . TYR A 1 93 ? -7.073 -3.041 3.455 1.00 94.06 93 TYR A N 1
ATOM 782 C CA . TYR A 1 93 ? -6.358 -2.484 4.590 1.00 94.06 93 TYR A CA 1
ATOM 783 C C . TYR A 1 93 ? -4.992 -3.157 4.756 1.00 94.06 93 TYR A C 1
ATOM 785 O O . TYR A 1 93 ? -3.967 -2.482 4.866 1.00 94.06 93 TYR A O 1
ATOM 793 N N . MET A 1 94 ? -4.950 -4.484 4.702 1.00 91.81 94 MET A N 1
ATOM 794 C CA . MET A 1 94 ? -3.711 -5.231 4.865 1.00 91.81 94 MET A CA 1
ATOM 795 C C . MET A 1 94 ? -2.760 -5.077 3.680 1.00 91.81 94 MET A C 1
ATOM 797 O O . MET A 1 94 ? -1.573 -4.813 3.886 1.00 91.81 94 MET A O 1
ATOM 801 N N . LEU A 1 95 ? -3.280 -5.149 2.451 1.00 93.56 95 LEU A N 1
ATOM 802 C CA . LEU A 1 95 ? -2.503 -4.890 1.239 1.00 93.56 95 LEU A CA 1
ATOM 803 C C . LEU A 1 95 ? -1.896 -3.481 1.257 1.00 93.56 95 LEU A C 1
ATOM 805 O O . LEU A 1 95 ? -0.716 -3.304 0.955 1.00 93.56 95 LEU A O 1
ATOM 809 N N . TYR A 1 96 ? -2.675 -2.485 1.683 1.00 95.94 96 TYR A N 1
ATOM 810 C CA . TYR A 1 96 ? -2.205 -1.110 1.824 1.00 95.94 96 TYR A CA 1
ATOM 811 C C . TYR A 1 96 ? -1.007 -1.013 2.771 1.00 95.94 96 TYR A C 1
ATOM 813 O O . TYR A 1 96 ? 0.019 -0.434 2.407 1.00 95.94 96 TYR A O 1
ATOM 821 N N . TYR A 1 97 ? -1.105 -1.587 3.974 1.00 95.69 97 TYR A N 1
ATOM 822 C CA . TYR A 1 97 ? -0.013 -1.511 4.944 1.00 95.69 97 TYR A CA 1
ATOM 823 C C . TYR A 1 97 ? 1.227 -2.274 4.495 1.00 95.69 97 TYR A C 1
ATOM 825 O O . TYR A 1 97 ? 2.333 -1.790 4.735 1.00 95.69 97 TYR A O 1
ATOM 833 N N . TYR A 1 98 ? 1.066 -3.400 3.800 1.00 94.44 98 TYR A N 1
ATOM 834 C CA . TYR A 1 98 ? 2.194 -4.106 3.200 1.00 94.44 98 TYR A CA 1
ATOM 835 C C . TYR A 1 98 ? 2.908 -3.249 2.145 1.00 94.44 98 TYR A C 1
ATOM 837 O O . TYR A 1 98 ? 4.129 -3.101 2.184 1.00 94.44 98 TYR A O 1
ATOM 845 N N . LEU A 1 99 ? 2.160 -2.590 1.255 1.00 95.31 99 LEU A N 1
ATOM 846 C CA . LEU A 1 99 ? 2.733 -1.708 0.232 1.00 95.31 99 LEU A CA 1
ATOM 847 C C . LEU A 1 99 ? 3.390 -0.454 0.834 1.00 95.31 99 LEU A C 1
ATOM 849 O O . LEU A 1 99 ? 4.387 0.036 0.297 1.00 95.31 99 LEU A O 1
ATOM 853 N N . VAL A 1 100 ? 2.873 0.078 1.948 1.00 96.81 100 VAL A N 1
ATOM 854 C CA . VAL A 1 100 ? 3.527 1.168 2.698 1.00 96.81 100 VAL A CA 1
ATOM 855 C C . VAL A 1 100 ? 4.826 0.680 3.335 1.00 96.81 100 VAL A C 1
ATOM 857 O O . VAL A 1 100 ? 5.861 1.324 3.156 1.00 96.81 100 VAL A O 1
ATOM 860 N N . TYR A 1 101 ? 4.786 -0.454 4.040 1.00 95.69 101 TYR A N 1
ATOM 861 C CA . TYR A 1 101 ? 5.960 -1.089 4.635 1.00 95.69 101 TYR A CA 1
ATOM 862 C C . TYR A 1 101 ? 7.060 -1.291 3.595 1.00 95.69 101 TYR A C 1
ATOM 864 O O . TYR A 1 101 ? 8.183 -0.828 3.786 1.00 95.69 101 TYR A O 1
ATOM 872 N N . PHE A 1 102 ? 6.724 -1.910 2.463 1.00 94.75 102 PHE A N 1
ATOM 873 C CA . PHE A 1 102 ? 7.676 -2.192 1.399 1.00 94.75 102 PHE A CA 1
ATOM 874 C C . PHE A 1 102 ? 8.344 -0.920 0.872 1.00 94.75 102 PHE A C 1
ATOM 876 O O . PHE A 1 102 ? 9.570 -0.871 0.749 1.00 94.75 102 PHE A O 1
ATOM 883 N N . GLN A 1 103 ? 7.550 0.117 0.585 1.00 95.88 103 GLN A N 1
ATOM 884 C CA . GLN A 1 103 ? 8.054 1.394 0.079 1.00 95.88 103 GLN A CA 1
ATOM 885 C C . GLN A 1 103 ? 9.020 2.055 1.066 1.00 95.88 103 GLN A C 1
ATOM 887 O O . GLN A 1 103 ? 10.091 2.508 0.666 1.00 95.88 103 GLN A O 1
ATOM 892 N N . LEU A 1 104 ? 8.681 2.075 2.357 1.00 95.75 104 LEU A N 1
ATOM 893 C CA . LEU A 1 104 ? 9.516 2.707 3.379 1.00 95.75 104 LEU A CA 1
ATOM 894 C C . LEU A 1 104 ? 10.788 1.901 3.670 1.00 95.75 104 LEU A C 1
ATOM 896 O O . LEU A 1 104 ? 11.875 2.478 3.717 1.00 95.75 104 LEU A O 1
ATOM 900 N N . THR A 1 105 ? 10.673 0.581 3.807 1.00 93.88 105 THR A N 1
ATOM 901 C CA . THR A 1 105 ? 11.796 -0.311 4.130 1.00 93.88 105 THR A CA 1
ATOM 902 C C . THR A 1 105 ? 12.814 -0.372 2.995 1.00 93.88 105 THR A C 1
ATOM 904 O O . THR A 1 105 ? 14.016 -0.272 3.235 1.00 93.88 105 THR A O 1
ATOM 907 N N . ASN A 1 106 ? 12.345 -0.445 1.747 1.00 93.19 106 ASN A N 1
ATOM 908 C CA . ASN A 1 106 ? 13.207 -0.546 0.565 1.00 93.19 106 ASN A CA 1
ATOM 909 C C . ASN A 1 106 ? 13.505 0.812 -0.092 1.00 93.19 106 ASN A C 1
ATOM 911 O O . ASN A 1 106 ? 14.147 0.865 -1.145 1.00 93.19 106 ASN A O 1
ATOM 915 N N . LYS A 1 107 ? 13.025 1.915 0.503 1.00 94.38 107 LYS A N 1
ATOM 916 C CA . LYS A 1 107 ? 13.138 3.287 -0.030 1.00 94.38 107 LYS A CA 1
ATOM 917 C C . LYS A 1 107 ? 12.655 3.394 -1.483 1.00 94.38 107 LYS A C 1
ATOM 919 O O . LYS A 1 107 ? 13.260 4.077 -2.307 1.00 94.38 107 LYS A O 1
ATOM 924 N N . GLN A 1 108 ? 11.576 2.684 -1.797 1.00 93.94 108 GLN A N 1
ATOM 925 C CA . GLN A 1 108 ? 10.950 2.652 -3.115 1.00 93.94 108 GLN A CA 1
ATOM 926 C C . GLN A 1 108 ? 9.735 3.578 -3.148 1.00 93.94 108 GLN A C 1
ATOM 928 O O . GLN A 1 108 ? 9.039 3.742 -2.150 1.00 93.94 108 GLN A O 1
ATOM 933 N N . GLN A 1 109 ? 9.434 4.130 -4.321 1.00 94.06 109 GLN A N 1
ATOM 934 C CA . GLN A 1 109 ? 8.194 4.863 -4.566 1.00 94.06 109 GLN A CA 1
ATOM 935 C C . GLN A 1 109 ? 7.412 4.170 -5.679 1.00 94.06 109 GLN A C 1
ATOM 937 O O . GLN A 1 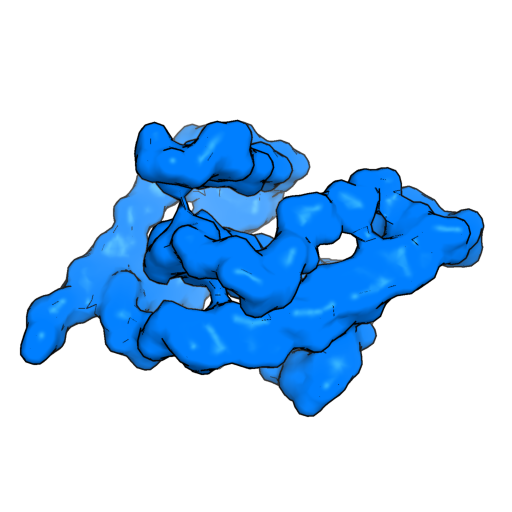109 ? 7.921 4.038 -6.794 1.00 94.06 109 GLN A O 1
ATOM 942 N N . LEU A 1 110 ? 6.183 3.740 -5.382 1.00 93.88 110 LEU A N 1
ATOM 943 C CA . LEU A 1 110 ? 5.296 3.049 -6.330 1.00 93.88 110 LEU A CA 1
ATOM 944 C C . LEU A 1 110 ? 4.374 4.014 -7.105 1.00 93.88 110 LEU A C 1
ATOM 946 O O . LEU A 1 110 ? 3.380 3.601 -7.692 1.00 93.88 110 LEU A O 1
ATOM 950 N N . GLY A 1 111 ? 4.707 5.309 -7.112 1.00 91.44 111 GLY A N 1
ATOM 951 C CA . GLY A 1 111 ? 4.004 6.338 -7.882 1.00 91.44 111 GLY A CA 1
ATOM 952 C C . GLY A 1 111 ? 2.695 6.837 -7.255 1.00 91.44 111 GLY A C 1
ATOM 953 O O . GLY A 1 111 ? 2.182 6.275 -6.288 1.00 91.44 111 GLY A O 1
ATOM 954 N N . GLY A 1 112 ? 2.181 7.949 -7.800 1.00 91.62 112 GLY A N 1
ATOM 955 C CA . GLY A 1 112 ? 0.915 8.606 -7.430 1.00 91.62 112 GLY A CA 1
ATOM 956 C C . GLY A 1 112 ? 0.895 9.248 -6.039 1.00 91.62 112 GLY A C 1
ATOM 957 O O . GLY A 1 112 ? 0.737 10.459 -5.907 1.00 91.62 112 GLY A O 1
ATOM 958 N N . PHE A 1 113 ? 1.084 8.440 -4.999 1.00 90.31 113 PHE A N 1
ATOM 959 C CA . PHE A 1 113 ? 1.043 8.840 -3.599 1.00 90.31 113 PHE A CA 1
ATOM 960 C C . PHE A 1 113 ? 2.316 8.413 -2.876 1.00 90.31 113 PHE A C 1
ATOM 962 O O . PHE A 1 113 ? 2.786 7.288 -3.034 1.00 90.31 113 PHE A O 1
ATOM 969 N N . THR A 1 114 ? 2.839 9.295 -2.030 1.00 90.69 114 THR A N 1
ATOM 970 C CA . THR A 1 114 ? 3.977 8.979 -1.164 1.00 90.69 114 THR A CA 1
ATOM 971 C C . THR A 1 114 ? 3.512 8.182 0.053 1.00 90.69 114 THR A C 1
ATOM 973 O O . THR A 1 114 ? 2.600 8.608 0.769 1.00 90.69 114 THR A O 1
ATOM 976 N N . ALA A 1 115 ? 4.153 7.038 0.298 1.00 90.56 115 ALA A N 1
ATOM 977 C CA . ALA A 1 115 ? 3.953 6.239 1.501 1.00 90.56 115 ALA A CA 1
ATOM 978 C C . ALA A 1 115 ? 4.380 7.018 2.756 1.00 90.56 115 ALA A C 1
ATOM 980 O O . ALA A 1 115 ? 5.440 7.644 2.779 1.00 90.56 115 ALA A O 1
ATOM 981 N N . ARG A 1 116 ? 3.543 6.994 3.798 1.00 88.31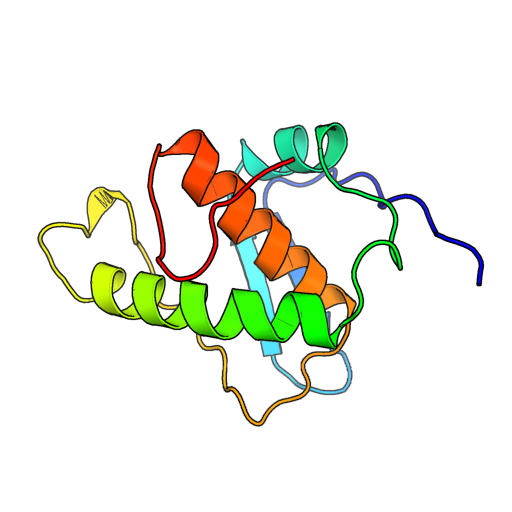 116 ARG A N 1
ATOM 982 C CA . ARG A 1 116 ? 3.781 7.684 5.075 1.00 88.31 116 ARG A CA 1
ATOM 983 C C . ARG A 1 116 ? 3.027 7.011 6.223 1.00 88.31 116 ARG A C 1
ATOM 985 O O . ARG A 1 116 ? 2.009 6.360 5.981 1.00 88.31 116 ARG A O 1
ATOM 992 N N . ILE A 1 117 ? 3.536 7.205 7.441 1.00 84.94 117 ILE A N 1
ATOM 993 C CA . ILE A 1 117 ? 2.989 6.705 8.717 1.00 84.94 117 ILE A CA 1
ATOM 994 C C . ILE A 1 117 ? 2.199 7.773 9.478 1.00 84.94 117 ILE A C 1
ATOM 996 O O . ILE A 1 117 ? 2.459 8.973 9.248 1.00 84.94 117 ILE A O 1
#